Protein AF-A0A9J6GHF0-F1 (afdb_monomer)

Secondary structure (DSSP, 8-state):
-HHHHHHHHHHHHHHHHHHHHHHHH--TT-EEEEE--PPEEEP--TT--GGGGG---EEEEEEEEEEEE-SSTTSEEEEEEEEEE---S--GGGGT-----

Solvent-accessible surface area (backbone atoms only — not comparable to full-atom values): 6331 Å² total; per-residue (Å²): 109,77,66,54,52,52,51,53,53,51,52,53,51,51,52,56,51,51,52,51,52,50,67,73,70,54,47,83,91,42,68,52,74,50,70,46,89,47,70,73,41,69,75,84,65,85,88,61,58,82,73,52,81,77,57,87,64,48,34,33,48,36,47,37,39,36,37,34,52,40,94,53,98,80,41,63,42,78,49,73,54,70,48,79,40,84,57,82,60,91,58,79,59,71,80,75,70,83,79,89,127

Organism: Haemaphysalis longicornis (NCBI:txid44386)

Structure (mmCIF, N/CA/C/O backbone):
data_AF-A0A9J6GHF0-F1
#
_entry.id   AF-A0A9J6GHF0-F1
#
loop_
_atom_site.group_PDB
_atom_site.id
_atom_site.type_symbol
_atom_site.label_atom_id
_atom_site.label_alt_id
_atom_site.label_comp_id
_atom_site.label_asym_id
_atom_site.label_entity_id
_atom_site.label_seq_id
_atom_site.pdbx_PDB_ins_code
_atom_site.Cartn_x
_atom_site.Cartn_y
_atom_site.Cartn_z
_atom_site.occupancy
_atom_site.B_iso_or_equiv
_atom_site.auth_seq_id
_atom_site.auth_comp_id
_atom_site.auth_asym_id
_atom_site.auth_atom_id
_atom_site.pdbx_PDB_model_num
ATOM 1 N N . MET A 1 1 ? -5.905 19.079 -20.091 1.00 61.66 1 MET A N 1
ATOM 2 C CA . MET A 1 1 ? -5.185 19.606 -18.911 1.00 61.66 1 MET A CA 1
ATOM 3 C C . MET A 1 1 ? -6.102 19.956 -17.728 1.00 61.66 1 MET A C 1
ATOM 5 O O . MET A 1 1 ? -6.148 19.181 -16.787 1.00 61.66 1 MET A O 1
ATOM 9 N N . LEU A 1 2 ? -6.887 21.051 -17.722 1.00 68.62 2 LEU A N 1
ATOM 10 C CA . LEU A 1 2 ? -7.695 21.421 -16.530 1.00 68.62 2 LEU A CA 1
ATOM 11 C C . LEU A 1 2 ? -8.866 20.454 -16.230 1.00 68.62 2 LEU A C 1
ATOM 13 O O . LEU A 1 2 ? -9.258 20.279 -15.080 1.00 68.62 2 LEU A O 1
ATOM 17 N N . SER A 1 3 ? -9.440 19.834 -17.263 1.00 74.69 3 SER A N 1
ATOM 18 C CA . SER A 1 3 ? -10.486 18.808 -17.140 1.00 74.69 3 SER A CA 1
ATOM 19 C C . SER A 1 3 ? -9.955 17.504 -16.537 1.00 74.69 3 SER A C 1
ATOM 21 O O . SER A 1 3 ? -10.602 16.930 -15.667 1.00 74.69 3 SER A O 1
ATOM 23 N N . GLU A 1 4 ? -8.755 17.080 -16.931 1.00 80.06 4 GLU A N 1
ATOM 24 C CA . GLU A 1 4 ? -8.095 15.866 -16.427 1.00 80.06 4 GLU A CA 1
ATOM 25 C C . GLU A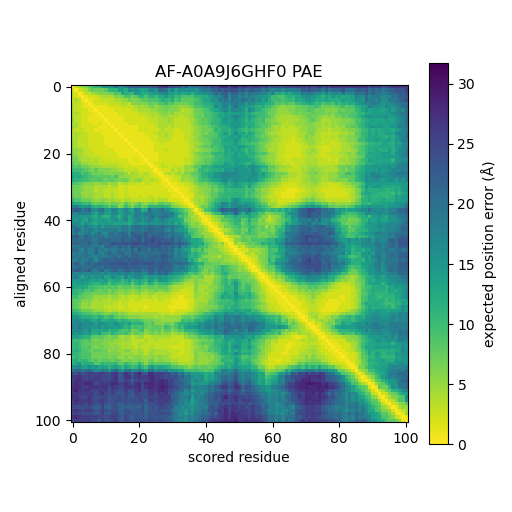 1 4 ? -7.743 15.995 -14.943 1.00 80.06 4 GLU A C 1
ATOM 27 O O . GLU A 1 4 ? -8.002 15.073 -14.172 1.00 80.06 4 GLU A O 1
ATOM 32 N N . LEU A 1 5 ? -7.267 17.168 -14.501 1.00 82.81 5 LEU A N 1
ATOM 33 C CA . LEU A 1 5 ? -7.027 17.424 -13.075 1.00 82.81 5 LEU A CA 1
ATOM 34 C C . LEU A 1 5 ? -8.304 17.317 -12.231 1.00 82.81 5 LEU A C 1
ATOM 36 O O . LEU A 1 5 ? -8.253 16.817 -11.108 1.00 82.81 5 LEU A O 1
ATOM 40 N N . LYS A 1 6 ? -9.456 17.760 -12.753 1.00 86.25 6 LYS A N 1
ATOM 41 C CA . LYS A 1 6 ? -10.742 17.644 -12.042 1.00 86.25 6 LYS A CA 1
ATOM 42 C C . LYS A 1 6 ? -11.159 16.185 -11.874 1.00 86.25 6 LYS A C 1
ATOM 44 O O . LYS A 1 6 ? -11.625 15.815 -10.798 1.00 86.25 6 LYS A O 1
ATOM 49 N N . VAL A 1 7 ? -10.968 15.370 -12.912 1.00 87.56 7 VAL A N 1
ATOM 50 C CA . VAL A 1 7 ? -11.257 13.929 -12.874 1.00 87.56 7 VAL A CA 1
ATOM 51 C C . VAL A 1 7 ? -10.323 13.227 -11.891 1.00 87.56 7 VAL A C 1
ATOM 53 O O . VAL A 1 7 ? -10.803 12.540 -10.992 1.00 87.56 7 VAL A O 1
ATOM 56 N N . HIS A 1 8 ? -9.014 13.471 -11.983 1.00 82.75 8 HIS A N 1
ATOM 57 C CA . HIS A 1 8 ? -8.031 12.908 -11.057 1.00 82.75 8 HIS A CA 1
ATOM 58 C C . HIS A 1 8 ? -8.338 13.282 -9.599 1.00 82.75 8 HIS A C 1
ATOM 60 O O . HIS A 1 8 ? -8.355 12.423 -8.718 1.00 82.75 8 HIS A O 1
ATOM 66 N N . TYR A 1 9 ? -8.651 14.555 -9.338 1.00 88.25 9 TYR A N 1
ATOM 67 C CA . TYR A 1 9 ? -9.021 15.023 -8.004 1.00 88.25 9 TYR A CA 1
ATOM 68 C C . TYR A 1 9 ? -10.286 14.336 -7.477 1.00 88.25 9 TYR A C 1
ATOM 70 O O . TYR A 1 9 ? -10.330 13.920 -6.318 1.00 88.25 9 TYR A O 1
ATOM 78 N N . PHE A 1 10 ? -11.310 14.191 -8.323 1.00 92.31 10 PHE A N 1
ATOM 79 C CA . PHE A 1 10 ? -12.535 13.494 -7.950 1.00 92.31 10 PHE A CA 1
ATOM 80 C C . PHE A 1 10 ? -12.260 12.026 -7.602 1.00 92.31 10 PHE A C 1
ATOM 82 O O . PHE A 1 10 ? -12.651 11.583 -6.523 1.00 92.31 10 PHE A O 1
ATOM 89 N N . ILE A 1 11 ? -11.537 11.301 -8.461 1.00 88.06 11 ILE A N 1
ATOM 90 C CA . ILE A 1 11 ? -11.192 9.885 -8.256 1.00 88.06 11 ILE A CA 1
ATOM 91 C C . ILE A 1 11 ? -10.363 9.709 -6.980 1.00 88.06 11 ILE A C 1
ATOM 93 O O . ILE A 1 11 ? -10.730 8.916 -6.114 1.00 88.06 11 ILE A O 1
ATOM 97 N N . SER A 1 12 ? -9.306 10.506 -6.803 1.00 86.12 12 SER A N 1
ATOM 98 C CA . SER A 1 12 ? -8.460 10.473 -5.603 1.00 86.12 12 SER A CA 1
ATOM 99 C C . SER A 1 12 ? -9.273 10.708 -4.324 1.00 86.12 12 SER A C 1
ATOM 101 O O . SER A 1 12 ? -9.110 9.996 -3.329 1.00 86.12 12 SER A O 1
ATOM 103 N N . LYS A 1 13 ? -10.223 11.651 -4.358 1.00 92.56 13 LYS A N 1
ATOM 104 C CA . LYS A 1 13 ? -11.111 11.923 -3.224 1.00 92.56 13 LYS A CA 1
ATOM 105 C C . LYS A 1 13 ? -12.033 10.741 -2.917 1.00 92.56 13 LYS A C 1
ATOM 107 O O . LYS A 1 13 ? -12.195 10.414 -1.741 1.00 92.56 13 LYS A O 1
ATOM 112 N N . GLN A 1 14 ? -12.603 10.102 -3.939 1.00 93.44 14 GLN A N 1
ATOM 113 C CA . GLN A 1 14 ? -13.441 8.911 -3.763 1.00 93.44 14 GLN A CA 1
ATOM 114 C C . GLN A 1 14 ? -12.632 7.737 -3.202 1.00 93.44 14 GLN A C 1
ATOM 116 O O . GLN A 1 14 ? -13.054 7.114 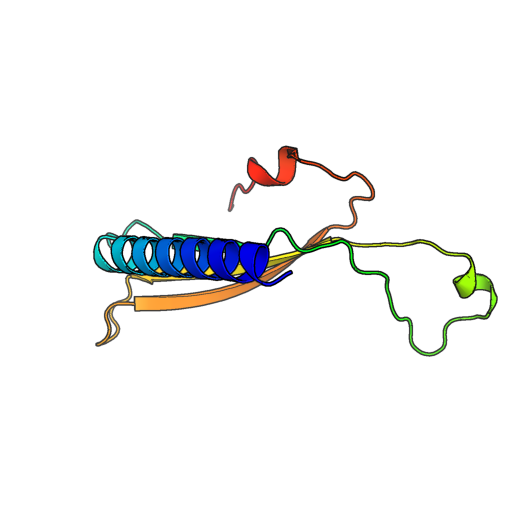-2.228 1.00 93.44 14 GLN A O 1
ATOM 121 N N . HIS A 1 15 ? -11.429 7.492 -3.727 1.00 88.12 15 HIS A N 1
ATOM 122 C CA . HIS A 1 15 ? -10.534 6.443 -3.229 1.00 88.12 15 HIS A CA 1
ATOM 123 C C . HIS A 1 15 ? -10.150 6.683 -1.764 1.00 88.12 15 HIS A C 1
ATOM 125 O O . HIS A 1 15 ? -10.223 5.770 -0.942 1.00 88.12 15 HIS A O 1
ATOM 131 N N . ALA A 1 16 ? -9.826 7.926 -1.396 1.00 90.81 16 ALA A N 1
ATOM 132 C CA . ALA A 1 16 ? -9.509 8.281 -0.015 1.00 90.81 16 ALA A CA 1
ATOM 133 C C . ALA A 1 16 ? -10.709 8.100 0.933 1.00 90.81 16 ALA A C 1
ATOM 135 O O . ALA A 1 16 ? -10.535 7.680 2.078 1.00 90.81 16 ALA A O 1
ATOM 136 N N . GLN A 1 17 ? -11.925 8.421 0.482 1.00 93.75 17 GLN A N 1
ATOM 137 C CA . GLN A 1 17 ? -13.147 8.199 1.262 1.00 93.75 17 GLN A CA 1
ATOM 138 C C . GLN A 1 17 ? -13.430 6.708 1.449 1.00 93.75 17 GLN A C 1
ATOM 140 O O . GLN A 1 17 ? -13.672 6.275 2.576 1.00 93.75 17 GLN A O 1
ATOM 145 N N . HIS A 1 18 ? -13.327 5.923 0.379 1.00 92.69 18 HIS A N 1
ATOM 146 C CA . HIS A 1 18 ? -13.524 4.479 0.426 1.00 92.69 18 HIS A CA 1
ATOM 147 C C . HIS A 1 18 ? -12.504 3.790 1.343 1.00 92.69 18 HIS A C 1
ATOM 149 O O . HIS A 1 18 ? -12.883 3.013 2.215 1.00 92.69 18 HIS A O 1
ATOM 155 N N . LEU A 1 19 ? -11.222 4.156 1.237 1.00 91.62 19 LEU A N 1
ATOM 156 C CA . LEU A 1 19 ? -10.168 3.629 2.104 1.00 91.62 19 LEU A CA 1
ATOM 157 C C . LEU A 1 19 ? -10.421 3.952 3.583 1.00 91.62 19 LEU A C 1
ATOM 159 O O . LEU A 1 19 ? -10.181 3.116 4.452 1.00 91.62 19 LEU A O 1
ATOM 163 N N . ARG A 1 20 ? -10.909 5.157 3.901 1.00 91.50 20 ARG A N 1
ATOM 164 C CA . ARG A 1 20 ? -11.284 5.505 5.283 1.00 91.50 20 ARG A CA 1
ATOM 165 C C . ARG A 1 20 ? -12.431 4.637 5.791 1.00 91.50 20 ARG A C 1
ATOM 167 O O . ARG A 1 20 ? -12.358 4.185 6.927 1.00 91.50 20 ARG A O 1
ATOM 174 N N . ALA A 1 21 ? -13.443 4.397 4.959 1.00 92.38 21 ALA A N 1
ATOM 175 C CA . ALA A 1 21 ? -14.567 3.540 5.319 1.00 92.38 21 ALA A CA 1
ATOM 176 C C . ALA A 1 21 ? -14.108 2.098 5.584 1.00 92.38 21 ALA A C 1
ATOM 178 O O . ALA A 1 21 ? -14.425 1.562 6.640 1.00 92.38 21 ALA A O 1
ATOM 179 N N . LEU A 1 22 ? -13.282 1.528 4.698 1.00 90.88 22 LEU A N 1
ATOM 180 C CA . LEU A 1 22 ? -12.716 0.185 4.867 1.00 90.88 22 LEU A CA 1
ATOM 181 C C . LEU A 1 22 ? -11.927 0.052 6.170 1.00 90.88 22 LEU A C 1
ATOM 183 O O . LEU A 1 22 ? -12.155 -0.880 6.932 1.00 90.88 22 LEU A O 1
ATOM 187 N N . LYS A 1 23 ? -11.038 1.008 6.464 1.00 89.62 23 LYS A N 1
ATOM 188 C CA . LYS A 1 23 ? -10.252 0.990 7.707 1.00 89.62 23 LYS A CA 1
ATOM 189 C C . LYS A 1 23 ? -11.121 1.103 8.959 1.00 89.62 23 LYS A C 1
ATOM 191 O O . LYS A 1 23 ? -10.763 0.534 9.981 1.00 89.62 23 LYS A O 1
ATOM 196 N N . ALA A 1 24 ? -12.238 1.828 8.887 1.00 88.50 24 ALA A N 1
ATOM 197 C CA . ALA A 1 24 ? -13.167 1.974 10.005 1.00 88.50 24 ALA A CA 1
ATOM 198 C C . ALA A 1 24 ? -14.063 0.738 10.212 1.00 88.50 24 ALA A C 1
ATOM 200 O O . ALA A 1 24 ? -14.463 0.473 11.342 1.00 88.50 24 ALA A O 1
ATOM 201 N N . SER A 1 25 ? -14.387 -0.009 9.149 1.00 89.19 25 SER A N 1
ATOM 202 C CA . SER A 1 25 ? -15.241 -1.207 9.214 1.00 89.19 25 SER A CA 1
ATOM 203 C C . SER A 1 25 ? -14.476 -2.527 9.363 1.00 89.19 25 SER A C 1
ATOM 205 O O . SER A 1 25 ? -15.102 -3.573 9.508 1.00 89.19 25 SER A O 1
ATOM 207 N N . MET A 1 26 ? -13.146 -2.495 9.278 1.00 87.56 26 MET A N 1
ATOM 208 C CA . MET A 1 26 ? -12.274 -3.670 9.293 1.00 87.56 26 MET A CA 1
ATOM 209 C C . MET A 1 26 ? -12.291 -4.382 10.651 1.00 87.56 26 MET A C 1
ATOM 211 O O . MET A 1 26 ? -12.098 -3.763 11.700 1.00 87.56 26 MET A O 1
ATOM 215 N N . SER A 1 27 ? -12.486 -5.701 10.637 1.00 85.44 27 SER A N 1
ATOM 216 C CA . SER A 1 27 ? -12.430 -6.529 11.845 1.00 85.44 27 SER A CA 1
ATOM 217 C C . SER A 1 27 ? -10.994 -6.904 12.238 1.00 85.44 27 SER A C 1
ATOM 219 O O . SER A 1 27 ? -10.054 -6.780 11.458 1.00 85.44 27 SER A O 1
ATOM 221 N N . LYS A 1 28 ? -10.809 -7.459 13.446 1.00 85.75 28 LYS A N 1
ATOM 222 C CA . LYS A 1 28 ? -9.492 -7.920 13.935 1.00 85.75 28 LYS A CA 1
ATOM 223 C C . LYS A 1 28 ? -8.845 -9.042 13.112 1.00 85.75 28 LYS A C 1
ATOM 225 O O . LYS A 1 28 ? -7.679 -9.348 13.330 1.00 85.75 28 LYS A O 1
ATOM 230 N N . LYS A 1 29 ? -9.598 -9.685 12.218 1.00 86.50 29 LYS A N 1
ATOM 231 C CA . LYS A 1 29 ? -9.107 -10.771 11.353 1.00 86.50 29 LYS A CA 1
ATOM 232 C C . LYS A 1 29 ? -8.827 -10.310 9.926 1.00 86.50 29 LYS A C 1
ATOM 234 O O . LYS A 1 29 ? -8.440 -11.122 9.095 1.00 86.50 29 LYS A O 1
ATOM 239 N N . GLU A 1 30 ? -9.057 -9.037 9.643 1.00 87.19 30 GLU A N 1
ATOM 240 C CA . GLU A 1 30 ? -8.928 -8.463 8.316 1.00 87.19 30 GLU A CA 1
ATOM 241 C C . GLU A 1 30 ? -7.803 -7.432 8.303 1.00 87.19 30 GLU A C 1
ATOM 243 O O . GLU A 1 30 ? -7.460 -6.823 9.321 1.00 87.19 30 GLU A O 1
ATOM 248 N N . ALA A 1 31 ? -7.230 -7.251 7.121 1.00 90.44 31 ALA A N 1
ATOM 249 C CA . ALA A 1 31 ? -6.243 -6.230 6.841 1.00 90.44 31 ALA A CA 1
ATOM 250 C C . ALA A 1 31 ? -6.585 -5.569 5.504 1.00 90.44 31 ALA A C 1
ATOM 252 O O . ALA A 1 31 ? -7.085 -6.220 4.584 1.00 90.44 31 ALA A O 1
ATOM 253 N N . VAL A 1 32 ? -6.300 -4.278 5.387 1.00 91.50 32 VAL A N 1
ATOM 254 C CA . VAL A 1 32 ? -6.451 -3.518 4.146 1.00 91.50 32 VAL A CA 1
ATOM 255 C C . VAL A 1 32 ? -5.062 -3.264 3.580 1.00 91.50 32 VAL A C 1
ATOM 257 O O . VAL A 1 32 ? -4.303 -2.473 4.137 1.00 91.50 32 VAL A O 1
ATOM 260 N N . ALA A 1 33 ? -4.738 -3.923 2.469 1.00 90.06 33 ALA A N 1
ATOM 261 C CA . ALA A 1 33 ? -3.520 -3.669 1.711 1.00 90.06 33 ALA A CA 1
ATOM 262 C C . ALA A 1 33 ? -3.793 -2.627 0.620 1.00 90.06 33 ALA A C 1
ATOM 264 O O . ALA A 1 33 ? -4.660 -2.810 -0.233 1.00 90.06 33 ALA A O 1
ATOM 265 N N . VAL A 1 34 ? -3.046 -1.530 0.655 1.00 90.19 34 VAL A N 1
ATOM 266 C CA . VAL A 1 34 ? -2.981 -0.536 -0.413 1.00 90.19 34 VAL A CA 1
ATOM 267 C C . VAL A 1 34 ? -1.699 -0.801 -1.180 1.00 90.19 34 VAL A C 1
ATOM 269 O O . VAL A 1 34 ? -0.613 -0.742 -0.609 1.00 90.19 34 VAL A O 1
ATOM 272 N N . MET A 1 35 ? -1.842 -1.120 -2.458 1.00 85.31 35 MET A N 1
ATOM 273 C CA . MET A 1 35 ? -0.726 -1.401 -3.351 1.00 85.31 35 MET A CA 1
ATOM 274 C C . MET A 1 35 ? -0.704 -0.342 -4.439 1.00 85.31 35 MET A C 1
ATOM 276 O O . MET A 1 35 ? -1.764 0.037 -4.945 1.00 85.31 35 MET A O 1
ATOM 280 N N . ASP A 1 36 ? 0.493 0.116 -4.783 1.00 77.62 36 ASP A N 1
ATOM 281 C CA . ASP A 1 36 ? 0.709 0.855 -6.019 1.00 77.62 36 ASP A CA 1
ATOM 282 C C . ASP A 1 36 ? 1.341 -0.096 -7.035 1.00 77.62 36 ASP A C 1
ATOM 284 O O . ASP A 1 36 ? 2.354 -0.747 -6.759 1.00 77.62 36 ASP A O 1
ATOM 288 N N . PHE A 1 37 ? 0.729 -0.208 -8.208 1.00 66.31 37 PHE A N 1
ATOM 289 C CA . PHE A 1 37 ? 1.350 -0.907 -9.326 1.00 66.31 37 PHE A CA 1
ATOM 290 C C . PHE A 1 37 ? 2.276 0.099 -9.988 1.00 66.31 37 PHE A C 1
ATOM 292 O O . PHE A 1 37 ? 1.903 0.752 -10.961 1.00 66.31 37 PHE A O 1
ATOM 299 N N . ALA A 1 38 ? 3.439 0.294 -9.365 1.00 60.53 38 ALA A N 1
ATOM 300 C CA . ALA A 1 38 ? 4.371 1.305 -9.813 1.00 60.53 38 ALA A CA 1
ATOM 301 C C . ALA A 1 38 ? 4.863 1.004 -11.233 1.00 60.53 38 ALA A C 1
ATOM 303 O O . ALA A 1 38 ? 4.940 -0.146 -11.671 1.00 60.53 38 ALA A O 1
ATOM 304 N N . GLU A 1 39 ? 5.200 2.081 -11.931 1.00 56.16 39 GLU A N 1
ATOM 305 C CA . GLU A 1 39 ? 5.881 2.050 -13.217 1.00 56.16 39 GLU A CA 1
ATOM 306 C C . GLU A 1 39 ? 7.238 1.339 -13.104 1.00 56.16 39 GLU A C 1
ATOM 308 O O . GLU A 1 39 ? 7.859 1.296 -12.041 1.00 56.16 39 GLU A O 1
ATOM 313 N N . ASN A 1 40 ? 7.713 0.787 -14.220 1.00 61.88 40 ASN A N 1
ATOM 314 C CA . ASN A 1 40 ? 9.024 0.152 -14.284 1.00 61.88 40 ASN A CA 1
ATOM 315 C C . ASN A 1 40 ? 10.120 1.174 -13.949 1.00 61.88 40 ASN A C 1
ATOM 317 O O . ASN A 1 40 ? 10.180 2.252 -14.550 1.00 61.88 40 ASN A O 1
ATOM 321 N N . TYR A 1 41 ? 11.025 0.818 -13.040 1.00 65.62 41 TYR A N 1
ATOM 322 C CA . TYR A 1 41 ? 12.167 1.653 -12.691 1.00 65.62 41 TYR A CA 1
ATOM 323 C C . TYR A 1 41 ? 13.425 1.147 -13.394 1.00 65.62 41 TYR A C 1
ATOM 325 O O . TYR A 1 41 ? 13.812 -0.014 -13.277 1.00 65.62 41 TYR A O 1
ATOM 333 N N . SER A 1 42 ? 14.104 2.049 -14.103 1.00 65.69 42 SER A N 1
ATOM 334 C CA . SER A 1 42 ? 15.454 1.790 -14.603 1.00 65.69 42 SER A CA 1
ATOM 335 C C . SER A 1 42 ? 16.469 1.958 -13.476 1.00 65.69 42 SER A C 1
ATOM 337 O O . SER A 1 42 ? 16.442 2.946 -12.736 1.00 65.69 42 SER A O 1
ATOM 339 N N . PHE A 1 43 ? 17.411 1.026 -13.374 1.00 65.94 43 PHE A N 1
ATOM 340 C CA . PHE A 1 43 ? 18.484 1.106 -12.390 1.00 65.94 43 PHE A CA 1
ATOM 341 C C . PHE A 1 43 ? 19.428 2.281 -12.660 1.00 65.94 43 PHE A C 1
ATOM 343 O O . PHE A 1 43 ? 19.950 2.434 -13.765 1.00 65.94 43 PHE A O 1
ATOM 350 N N . VAL A 1 44 ? 19.729 3.059 -11.618 1.00 65.69 44 VAL A N 1
ATOM 351 C CA . VAL A 1 44 ? 20.863 3.991 -11.610 1.00 65.69 44 VAL A CA 1
ATOM 352 C C . VAL A 1 44 ? 22.010 3.316 -10.864 1.00 65.69 44 VAL A C 1
ATOM 354 O O . VAL A 1 44 ? 22.009 3.252 -9.637 1.00 65.69 44 VAL A O 1
ATOM 357 N N . ILE A 1 45 ? 22.979 2.781 -11.608 1.00 65.06 45 ILE A N 1
ATOM 358 C CA . ILE A 1 45 ? 24.186 2.176 -11.034 1.00 65.06 45 ILE A CA 1
ATOM 359 C C . ILE A 1 45 ? 25.220 3.280 -10.780 1.00 65.06 45 ILE A C 1
ATOM 361 O O . ILE A 1 45 ? 25.576 4.028 -11.690 1.00 65.06 45 ILE A O 1
ATOM 365 N N . GLN A 1 46 ? 25.714 3.382 -9.546 1.00 56.69 46 GLN A N 1
ATOM 366 C CA . GLN A 1 46 ? 26.873 4.219 -9.223 1.00 56.69 46 GLN A CA 1
ATOM 367 C C . GLN A 1 46 ? 28.145 3.545 -9.778 1.00 56.69 46 GLN A C 1
ATOM 369 O O . GLN A 1 46 ? 28.308 2.340 -9.613 1.00 56.69 46 GLN A O 1
ATOM 374 N N . ASP A 1 47 ? 29.004 4.300 -10.473 1.00 66.31 47 ASP A N 1
ATOM 375 C CA . ASP A 1 47 ? 30.181 3.809 -11.223 1.00 66.31 47 ASP A CA 1
ATOM 376 C C . ASP A 1 47 ? 29.874 2.819 -12.369 1.00 66.31 47 ASP A C 1
ATOM 378 O O . ASP A 1 47 ? 30.631 1.885 -12.645 1.00 66.31 47 ASP A O 1
ATOM 382 N N . ALA A 1 48 ? 28.763 3.029 -13.084 1.00 64.75 48 ALA A N 1
ATOM 383 C CA . ALA A 1 48 ? 28.418 2.218 -14.249 1.00 64.75 48 ALA A CA 1
ATOM 384 C C . ALA A 1 48 ? 29.462 2.36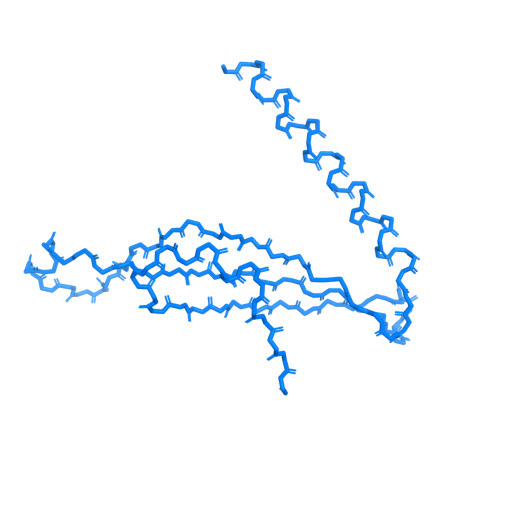6 -15.383 1.00 64.75 48 ALA A C 1
ATOM 386 O O . ALA A 1 48 ? 29.792 3.492 -15.771 1.00 64.75 48 ALA A O 1
ATOM 387 N N . PRO A 1 49 ? 29.962 1.265 -15.980 1.00 74.31 49 PRO A N 1
ATOM 388 C CA . PRO A 1 49 ? 30.803 1.349 -17.171 1.00 74.31 49 PRO A CA 1
ATOM 389 C C . PRO A 1 49 ? 30.010 1.947 -18.344 1.00 74.31 49 PRO A C 1
ATOM 391 O O . PRO A 1 49 ? 28.801 1.754 -18.442 1.00 74.31 49 PRO A O 1
ATOM 394 N N . GLN A 1 50 ? 30.679 2.622 -19.286 1.00 70.50 50 GLN A N 1
ATOM 395 C CA . GLN A 1 50 ? 30.018 3.301 -20.418 1.00 70.50 50 GLN A CA 1
ATOM 396 C C . GLN A 1 50 ? 29.153 2.356 -21.282 1.00 70.50 50 GLN A C 1
ATOM 398 O O . GLN A 1 50 ? 28.194 2.785 -21.919 1.00 70.50 50 GLN A O 1
ATOM 403 N N . SER A 1 51 ? 29.451 1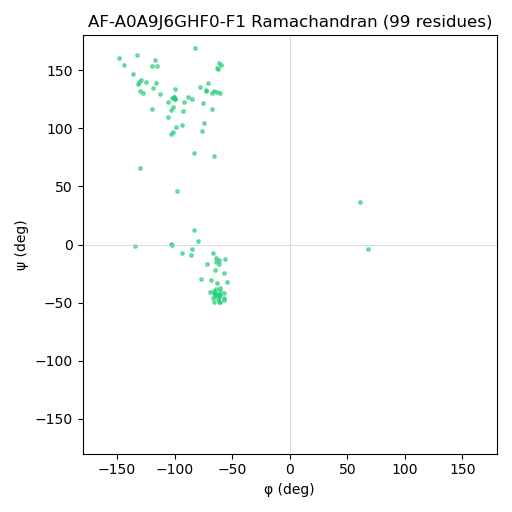.054 -21.278 1.00 71.75 51 SER A N 1
ATOM 404 C CA . SER A 1 51 ? 28.641 0.016 -21.927 1.00 71.75 51 SER A CA 1
ATOM 405 C C . SER A 1 51 ? 27.244 -0.155 -21.314 1.00 71.75 51 SER A C 1
ATOM 407 O O . SER A 1 51 ? 26.342 -0.623 -22.005 1.00 71.75 51 SER A O 1
ATOM 409 N N . TYR A 1 52 ? 27.036 0.261 -20.061 1.00 66.00 52 TYR A N 1
ATOM 410 C CA . TYR A 1 52 ? 25.750 0.187 -19.364 1.00 66.00 52 TYR A CA 1
ATOM 411 C C . TYR A 1 52 ? 24.721 1.197 -19.896 1.00 66.00 52 TYR A C 1
ATOM 413 O O . TYR A 1 52 ? 23.525 1.003 -19.718 1.00 66.00 52 TYR A O 1
ATOM 421 N N . HIS A 1 53 ? 25.149 2.221 -20.645 1.00 64.38 53 HIS A N 1
ATOM 422 C CA . HIS A 1 53 ? 24.230 3.127 -21.346 1.00 64.38 53 HIS A CA 1
ATOM 423 C C . HIS A 1 53 ? 23.349 2.424 -22.396 1.00 64.38 53 HIS A C 1
ATOM 425 O O . HIS A 1 53 ? 22.344 2.991 -22.814 1.00 64.38 53 HIS A O 1
ATOM 431 N N . TRP A 1 54 ? 23.710 1.206 -22.815 1.00 64.81 54 TRP A N 1
ATOM 432 C CA . TRP A 1 54 ? 22.946 0.392 -23.768 1.00 64.81 54 TRP A CA 1
ATOM 433 C C . TRP A 1 54 ? 22.158 -0.746 -23.098 1.00 64.81 54 TRP A C 1
ATOM 435 O O . TRP A 1 54 ? 21.491 -1.518 -23.788 1.00 64.81 54 TRP A O 1
ATOM 445 N N . VAL A 1 55 ? 22.241 -0.869 -21.769 1.00 62.19 55 VAL A N 1
ATOM 446 C CA . VAL A 1 55 ? 21.556 -1.905 -20.990 1.00 62.19 55 VAL A CA 1
ATOM 447 C C . VAL A 1 55 ? 20.206 -1.356 -20.522 1.00 62.19 55 VAL A C 1
ATOM 449 O O . VAL A 1 55 ? 20.148 -0.425 -19.727 1.00 62.19 55 VAL A O 1
ATOM 452 N N . ASN A 1 56 ? 19.113 -1.942 -21.018 1.00 60.06 56 ASN A N 1
ATOM 453 C CA . ASN A 1 56 ? 17.736 -1.573 -20.665 1.00 60.06 56 ASN A CA 1
ATOM 454 C C . ASN A 1 56 ? 17.159 -2.505 -19.589 1.00 60.06 56 ASN A C 1
ATOM 456 O O . ASN A 1 56 ? 16.050 -3.014 -19.739 1.00 60.06 56 ASN A O 1
ATOM 460 N N . THR A 1 57 ? 17.919 -2.783 -18.529 1.00 65.69 57 THR A N 1
ATOM 461 C CA . THR A 1 57 ? 17.376 -3.554 -17.406 1.00 65.69 57 THR A CA 1
ATOM 462 C C . THR A 1 57 ? 16.453 -2.648 -16.598 1.00 65.69 57 THR A C 1
ATOM 464 O O . THR A 1 57 ? 16.873 -1.589 -16.122 1.00 65.69 57 THR A O 1
ATOM 467 N N . GLN A 1 58 ? 15.196 -3.058 -16.473 1.00 64.75 58 GLN A N 1
ATOM 468 C CA . GLN A 1 58 ? 14.183 -2.407 -15.654 1.00 64.75 58 GLN A CA 1
ATOM 469 C C . GLN A 1 58 ? 13.610 -3.439 -14.695 1.00 64.75 58 GLN A C 1
ATOM 471 O O . GLN A 1 58 ? 13.343 -4.559 -15.122 1.00 64.75 58 GLN A O 1
ATOM 476 N N . ASP A 1 59 ? 13.380 -3.021 -13.456 1.00 67.81 59 ASP A N 1
ATOM 477 C CA . ASP A 1 59 ? 12.678 -3.819 -12.453 1.00 67.81 59 ASP A CA 1
ATOM 478 C C . ASP A 1 59 ? 11.420 -3.087 -12.001 1.00 67.81 59 ASP A C 1
ATOM 480 O O . ASP A 1 59 ? 11.332 -1.851 -12.035 1.00 67.81 59 ASP A O 1
ATOM 484 N N . ILE A 1 60 ? 10.439 -3.860 -11.548 1.00 70.88 60 ILE A N 1
ATOM 485 C CA . ILE A 1 60 ? 9.188 -3.319 -11.031 1.00 70.88 60 ILE A CA 1
ATOM 486 C C . ILE A 1 60 ? 9.261 -3.306 -9.507 1.00 70.88 60 ILE A C 1
ATOM 488 O O . ILE A 1 60 ? 9.518 -4.327 -8.864 1.00 70.88 60 ILE A O 1
ATOM 492 N N . ILE A 1 61 ? 9.039 -2.132 -8.917 1.00 75.38 61 ILE A N 1
ATOM 493 C CA . ILE A 1 61 ? 8.976 -1.962 -7.464 1.00 75.38 61 ILE A CA 1
ATOM 494 C C . ILE A 1 61 ? 7.510 -1.823 -7.075 1.00 75.38 61 ILE A C 1
ATOM 496 O O . ILE A 1 61 ? 6.873 -0.837 -7.414 1.00 75.38 61 ILE A O 1
ATOM 500 N N . HIS A 1 62 ? 6.980 -2.768 -6.311 1.00 79.00 62 HIS A N 1
ATOM 501 C CA . HIS A 1 62 ? 5.610 -2.726 -5.805 1.00 79.00 62 HIS A CA 1
ATOM 502 C C . HIS A 1 62 ? 5.604 -2.280 -4.341 1.00 79.00 62 HIS A C 1
ATOM 504 O O . HIS A 1 62 ? 5.841 -3.110 -3.455 1.00 79.00 62 HIS A O 1
ATOM 510 N N . PRO A 1 63 ? 5.367 -0.990 -4.039 1.00 82.94 63 PRO A N 1
ATOM 511 C CA . PRO A 1 63 ? 5.175 -0.550 -2.667 1.00 82.94 63 PRO A CA 1
ATOM 512 C C . PRO A 1 63 ? 3.803 -1.008 -2.160 1.00 82.94 63 PRO A C 1
ATOM 514 O O . PRO A 1 63 ? 2.771 -0.840 -2.816 1.00 82.94 63 PRO A O 1
ATOM 517 N N . ILE A 1 64 ? 3.798 -1.576 -0.958 1.00 87.25 64 ILE A N 1
ATOM 518 C CA . ILE A 1 64 ? 2.613 -2.110 -0.293 1.00 87.25 64 ILE A CA 1
ATOM 519 C C . ILE A 1 64 ? 2.522 -1.498 1.103 1.00 87.25 64 ILE A C 1
ATOM 521 O O . ILE A 1 64 ? 3.479 -1.515 1.880 1.00 87.25 64 ILE A O 1
ATOM 525 N N . VAL A 1 65 ? 1.344 -0.975 1.440 1.00 91.12 65 VAL A N 1
ATOM 526 C CA . VAL A 1 65 ? 1.001 -0.473 2.774 1.00 91.12 65 VAL A CA 1
ATOM 527 C C . VAL A 1 65 ? -0.173 -1.277 3.311 1.00 91.12 65 VAL A C 1
ATOM 529 O O . VAL A 1 65 ? -1.272 -1.225 2.768 1.00 91.12 65 VAL A O 1
ATOM 532 N N . VAL A 1 66 ? 0.044 -2.007 4.398 1.00 91.88 66 VAL A N 1
ATOM 533 C CA . VAL A 1 66 ? -0.963 -2.842 5.052 1.00 91.88 66 VAL A CA 1
ATOM 534 C C . VAL A 1 66 ? -1.433 -2.172 6.335 1.00 91.88 66 VAL A C 1
ATOM 536 O O . VAL A 1 66 ? -0.646 -1.906 7.243 1.00 91.88 66 VAL A O 1
ATOM 539 N N . TYR A 1 67 ? -2.736 -1.931 6.422 1.00 92.62 67 TYR A N 1
ATOM 540 C CA . TYR A 1 67 ? -3.425 -1.501 7.631 1.00 92.62 67 TYR A CA 1
ATOM 541 C C . TYR A 1 67 ? -4.096 -2.701 8.292 1.00 92.62 67 TYR A C 1
ATOM 543 O O . TYR A 1 67 ? -4.778 -3.465 7.615 1.00 92.62 67 TYR A O 1
ATOM 551 N N . TYR A 1 68 ? -3.943 -2.854 9.602 1.00 91.25 68 TYR A N 1
ATOM 552 C CA . TYR A 1 68 ? -4.557 -3.945 10.362 1.00 91.25 68 TYR A CA 1
ATOM 553 C C . TYR A 1 68 ? -4.991 -3.459 11.744 1.00 91.25 68 TYR A C 1
ATOM 555 O O . TYR A 1 68 ? -4.463 -2.473 12.266 1.00 91.25 68 TYR A O 1
ATOM 563 N N . ALA A 1 69 ? -5.982 -4.127 12.331 1.00 88.38 69 ALA A N 1
ATOM 564 C CA . ALA A 1 69 ? -6.455 -3.770 13.661 1.00 88.38 69 ALA A CA 1
ATOM 565 C C . ALA A 1 69 ? -5.415 -4.158 14.720 1.00 88.38 69 ALA A C 1
ATOM 567 O O . ALA A 1 69 ? -4.829 -5.239 14.664 1.00 88.38 69 ALA A O 1
ATOM 568 N N . SER A 1 70 ? -5.209 -3.288 15.703 1.00 84.12 70 SER A N 1
ATOM 569 C CA . SER A 1 70 ? -4.231 -3.476 16.777 1.00 84.12 70 SER A CA 1
ATOM 570 C C . SER A 1 70 ? -4.854 -3.179 18.136 1.00 84.12 70 SER A C 1
ATOM 572 O O . SER A 1 70 ? -5.900 -2.541 18.224 1.00 84.12 70 SER A O 1
ATOM 574 N N . GLU A 1 71 ? -4.205 -3.631 19.206 1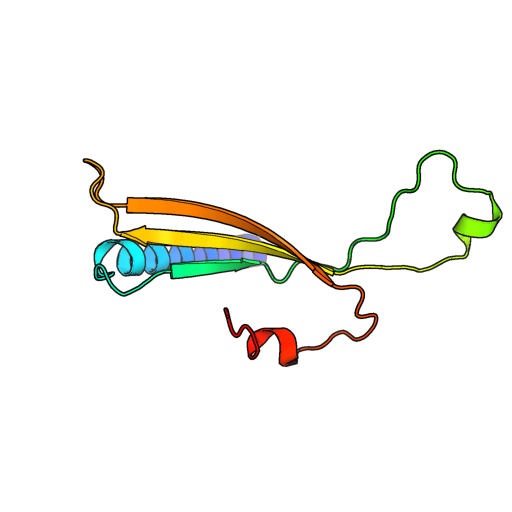.00 81.19 71 GLU A N 1
ATOM 575 C CA . GLU A 1 71 ? -4.595 -3.325 20.589 1.00 81.19 71 GLU A CA 1
ATOM 576 C C . GLU A 1 71 ? -4.139 -1.929 21.051 1.00 81.19 71 GLU A C 1
ATOM 578 O O . GLU A 1 71 ? -4.363 -1.544 22.195 1.00 81.19 71 GLU A O 1
ATOM 583 N N . ASN A 1 72 ? -3.521 -1.153 20.156 1.00 79.50 72 ASN A N 1
ATOM 584 C CA . ASN A 1 72 ? -3.139 0.232 20.408 1.00 79.50 72 ASN A CA 1
ATOM 585 C C . ASN A 1 72 ? -4.367 1.118 20.711 1.00 79.50 72 ASN A C 1
ATOM 587 O O . ASN A 1 72 ? -5.464 0.817 20.238 1.00 79.50 72 ASN A O 1
ATOM 591 N N . PRO A 1 73 ? -4.192 2.256 21.413 1.00 73.50 73 PRO A N 1
ATOM 592 C CA . PRO A 1 73 ? -5.284 3.184 21.735 1.00 73.50 73 PRO A CA 1
ATOM 593 C C . PRO A 1 73 ? -6.075 3.660 20.507 1.00 73.50 73 PRO A C 1
ATOM 595 O O . PRO A 1 73 ? -7.284 3.854 20.587 1.00 73.50 73 PRO A O 1
ATOM 598 N N . ASP A 1 74 ? -5.396 3.787 19.365 1.00 77.31 74 ASP A N 1
ATOM 599 C CA . ASP A 1 74 ? -5.983 4.214 18.091 1.00 77.31 74 ASP A CA 1
ATOM 600 C C . ASP A 1 74 ? -6.633 3.061 17.299 1.00 77.31 74 ASP A C 1
ATOM 602 O O . ASP A 1 74 ? -7.197 3.279 16.227 1.00 77.31 74 ASP A O 1
ATOM 606 N N . GLY A 1 75 ? -6.533 1.817 17.786 1.00 81.25 75 GLY A N 1
ATOM 607 C CA . GLY A 1 75 ? -7.146 0.617 17.201 1.00 81.25 75 GLY A CA 1
ATOM 608 C C . GLY A 1 75 ? -6.584 0.169 15.844 1.00 81.25 75 GLY A C 1
ATOM 609 O O . GLY A 1 75 ? -6.986 -0.877 15.335 1.00 81.25 75 GLY A O 1
ATOM 610 N N . LEU A 1 76 ? -5.647 0.921 15.259 1.00 87.62 76 LEU A N 1
ATOM 611 C CA . LEU A 1 76 ? -5.107 0.708 13.918 1.00 87.62 76 LEU A CA 1
ATOM 612 C C . LEU A 1 76 ? -3.575 0.705 13.942 1.00 87.62 76 LEU A C 1
ATOM 614 O O . LEU A 1 76 ? -2.950 1.616 14.482 1.00 87.62 76 LEU A O 1
ATOM 618 N N . SER A 1 77 ? -2.976 -0.289 13.299 1.00 90.75 77 SER A N 1
ATOM 619 C CA . SER A 1 77 ? -1.543 -0.348 13.020 1.00 90.75 77 SER A CA 1
ATOM 620 C C . SER A 1 77 ? -1.282 -0.348 11.518 1.00 90.75 77 SER A C 1
ATOM 622 O O . SER A 1 77 ? -2.152 -0.686 10.710 1.00 90.75 77 SER A O 1
ATOM 624 N N . VAL A 1 78 ? -0.062 0.039 11.149 1.00 91.75 78 VAL A N 1
ATOM 625 C CA . VAL A 1 78 ? 0.401 0.095 9.763 1.00 91.75 78 VAL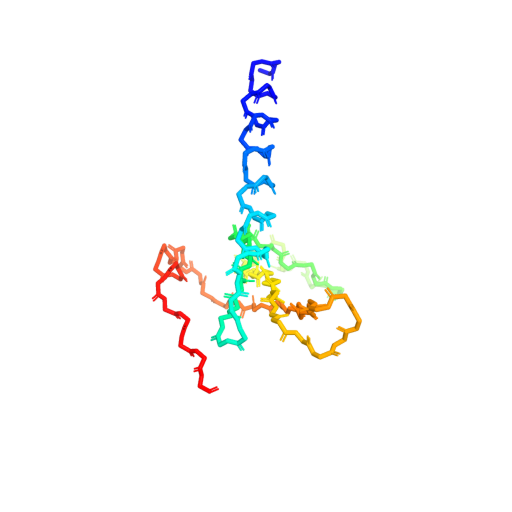 A CA 1
ATOM 626 C C . VAL A 1 78 ? 1.728 -0.641 9.615 1.00 91.75 78 VAL A C 1
ATOM 628 O O . VAL A 1 78 ? 2.590 -0.573 10.489 1.00 91.75 78 VAL A O 1
ATOM 631 N N . MET A 1 79 ? 1.884 -1.342 8.499 1.00 91.38 79 MET A N 1
ATOM 632 C CA . MET A 1 79 ? 3.136 -1.931 8.039 1.00 91.38 79 MET A CA 1
ATOM 633 C C . MET A 1 79 ? 3.331 -1.545 6.576 1.00 91.38 79 MET A C 1
ATOM 635 O O . MET A 1 79 ? 2.372 -1.557 5.810 1.00 91.38 79 MET A O 1
ATOM 639 N N . SER A 1 80 ? 4.553 -1.213 6.175 1.00 90.19 80 SER A N 1
ATOM 640 C CA . SER A 1 80 ? 4.874 -0.941 4.774 1.00 90.19 80 SER A CA 1
ATOM 641 C C . SER A 1 80 ? 6.116 -1.700 4.346 1.00 90.19 80 SER A C 1
ATOM 643 O O . SER A 1 80 ? 7.099 -1.742 5.086 1.00 90.19 80 SER A O 1
ATOM 645 N N . PHE A 1 81 ? 6.077 -2.257 3.145 1.00 85.38 81 PHE A N 1
ATOM 646 C CA . PHE A 1 81 ? 7.198 -2.946 2.522 1.00 85.38 81 PHE A CA 1
ATOM 647 C C . PHE A 1 81 ? 7.126 -2.765 1.008 1.00 85.38 81 PHE A C 1
ATOM 649 O O . PHE A 1 81 ? 6.074 -2.439 0.463 1.00 85.38 81 PHE A O 1
ATOM 656 N N . SER A 1 82 ? 8.252 -2.977 0.336 1.00 82.38 82 SER A N 1
ATOM 657 C CA . SER A 1 82 ? 8.326 -2.950 -1.121 1.00 82.38 82 SER A CA 1
ATOM 658 C C . SER A 1 82 ? 8.771 -4.311 -1.617 1.00 82.38 82 SER A C 1
ATOM 660 O O . SER A 1 82 ? 9.714 -4.890 -1.075 1.00 82.38 82 SER A O 1
ATOM 662 N N . VAL A 1 83 ? 8.095 -4.812 -2.642 1.00 78.94 83 VAL A N 1
ATOM 663 C CA . VAL A 1 83 ? 8.495 -6.029 -3.349 1.00 78.94 83 VAL A CA 1
ATOM 664 C C . VAL A 1 83 ? 9.197 -5.607 -4.631 1.00 78.94 83 VAL A C 1
ATOM 666 O O . VAL A 1 83 ? 8.655 -4.807 -5.386 1.00 78.94 83 VAL A O 1
ATOM 669 N N . ILE A 1 84 ? 10.405 -6.117 -4.855 1.00 76.00 84 ILE A N 1
ATOM 670 C CA . ILE A 1 84 ? 11.144 -5.917 -6.105 1.00 76.00 84 ILE A CA 1
ATOM 671 C C . ILE A 1 84 ? 10.946 -7.180 -6.936 1.00 76.00 84 ILE A C 1
ATOM 673 O O . ILE A 1 84 ? 11.189 -8.280 -6.434 1.00 76.00 84 ILE A O 1
ATOM 677 N N . SER A 1 85 ? 10.464 -7.023 -8.164 1.00 70.06 85 SER A N 1
ATOM 678 C CA . SER A 1 85 ? 10.342 -8.110 -9.131 1.00 70.06 85 SER A CA 1
ATOM 679 C C . SER A 1 85 ? 11.313 -7.880 -10.285 1.00 70.06 85 SER A C 1
ATOM 681 O O . SER A 1 85 ? 11.314 -6.806 -10.884 1.00 70.06 85 SER A O 1
ATOM 683 N N . ASP A 1 86 ? 12.087 -8.921 -10.595 1.00 61.97 86 ASP A N 1
ATOM 684 C CA . ASP A 1 86 ? 13.010 -9.038 -11.733 1.00 61.97 86 ASP A CA 1
ATOM 685 C C . ASP A 1 86 ? 12.300 -9.478 -13.033 1.00 61.97 86 ASP A C 1
ATOM 687 O O . ASP A 1 86 ? 12.927 -9.869 -14.021 1.00 61.97 86 ASP A O 1
ATOM 691 N N . GLY A 1 87 ? 10.963 -9.446 -13.040 1.00 54.50 87 GLY A N 1
ATOM 692 C CA . GLY A 1 87 ? 10.141 -9.840 -14.175 1.00 54.50 87 GLY A CA 1
ATOM 693 C C . GLY A 1 87 ? 10.160 -8.791 -15.286 1.00 54.50 87 GLY A C 1
ATOM 694 O O . GLY A 1 87 ? 9.455 -7.792 -15.210 1.00 54.50 87 GLY A O 1
ATOM 695 N N . LEU A 1 88 ? 10.898 -9.064 -16.368 1.00 50.25 88 LEU A N 1
ATOM 696 C CA . LEU A 1 88 ? 10.857 -8.302 -17.632 1.00 50.25 88 LEU A CA 1
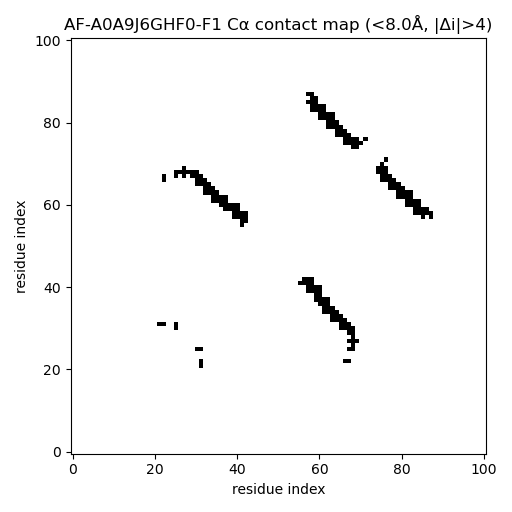ATOM 697 C C . LEU A 1 88 ? 9.515 -8.415 -18.382 1.00 50.25 88 LEU A C 1
ATOM 699 O O . LEU A 1 88 ? 9.303 -7.749 -19.397 1.00 50.25 88 LEU A O 1
ATOM 703 N N . GLU A 1 89 ? 8.612 -9.275 -17.918 1.00 47.25 89 GLU A N 1
ATOM 704 C CA . GLU A 1 89 ? 7.256 -9.356 -18.437 1.00 47.25 89 GLU A CA 1
ATOM 705 C C . GLU A 1 89 ? 6.377 -8.370 -17.664 1.00 47.25 89 GLU A C 1
ATOM 707 O O . GLU A 1 89 ? 6.318 -8.397 -16.438 1.00 47.25 89 GLU A O 1
ATOM 712 N N . HIS A 1 90 ? 5.654 -7.498 -18.373 1.00 46.31 90 HIS A N 1
ATOM 713 C CA . HIS A 1 90 ? 4.528 -6.761 -17.797 1.00 46.31 90 HIS A CA 1
ATOM 714 C C . HIS A 1 90 ? 3.417 -7.761 -17.450 1.00 46.31 90 HIS A C 1
ATOM 716 O O . HIS A 1 90 ? 2.423 -7.905 -18.169 1.00 46.31 90 HIS A O 1
ATOM 722 N N . ILE A 1 91 ? 3.598 -8.499 -16.358 1.00 44.25 91 ILE A N 1
ATOM 723 C CA . ILE A 1 91 ? 2.634 -9.490 -15.918 1.00 44.25 91 ILE A CA 1
ATOM 724 C C . ILE A 1 91 ? 1.481 -8.723 -15.272 1.00 44.25 91 ILE A C 1
ATOM 726 O O . ILE A 1 91 ? 1.493 -8.367 -14.096 1.00 44.25 91 ILE A O 1
ATOM 730 N N . THR A 1 92 ? 0.434 -8.507 -16.065 1.00 45.88 92 THR A N 1
ATOM 731 C CA . THR A 1 92 ? -0.881 -8.026 -15.601 1.00 45.88 92 THR A CA 1
ATOM 732 C C . THR A 1 92 ? -1.470 -8.958 -14.515 1.00 45.88 92 THR A C 1
ATOM 734 O O . THR A 1 92 ? -2.410 -8.603 -13.811 1.00 45.88 92 THR A O 1
ATOM 737 N N . GLU A 1 93 ? -0.885 -10.145 -14.334 1.00 42.34 93 GLU A N 1
ATOM 738 C CA . GLU A 1 93 ? -1.259 -11.198 -13.382 1.00 42.34 93 GLU A CA 1
ATOM 739 C C . GLU A 1 93 ? -0.651 -11.041 -11.975 1.00 42.34 93 GLU A C 1
ATOM 741 O O . GLU A 1 93 ? -1.122 -11.707 -11.049 1.00 42.34 93 GLU A O 1
ATOM 746 N N . LEU A 1 94 ? 0.292 -10.110 -11.738 1.00 42.84 94 LEU A N 1
ATOM 747 C CA . LEU A 1 94 ? 0.690 -9.780 -10.355 1.00 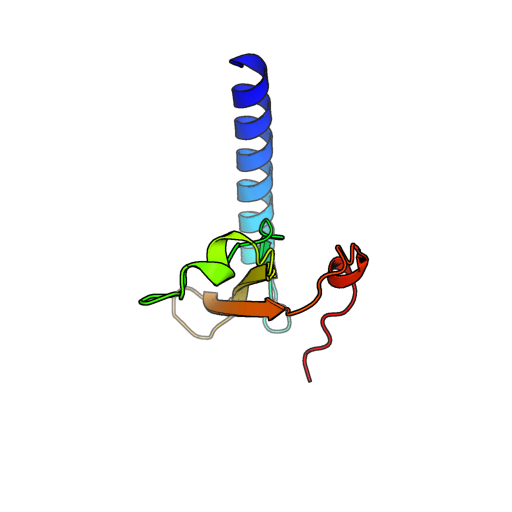42.84 94 LEU A CA 1
ATOM 748 C C . LEU A 1 94 ? -0.481 -9.170 -9.553 1.00 42.84 94 LEU A C 1
ATOM 750 O O . LEU A 1 94 ? -0.473 -9.154 -8.324 1.00 42.84 94 LEU A O 1
ATOM 754 N N . CYS A 1 95 ? -1.538 -8.743 -10.252 1.00 41.25 95 CYS A N 1
ATOM 755 C CA . CYS A 1 95 ? -2.823 -8.360 -9.677 1.00 41.25 95 CYS A CA 1
ATOM 756 C C . CYS A 1 95 ? -3.572 -9.508 -8.969 1.00 41.25 95 CYS A C 1
ATOM 758 O O . CYS A 1 95 ? -4.556 -9.219 -8.289 1.00 41.25 95 CYS A O 1
ATOM 760 N N . GLN A 1 96 ? -3.179 -10.787 -9.106 1.00 39.50 96 GLN A N 1
ATOM 761 C CA . GLN A 1 96 ? -3.970 -11.912 -8.569 1.00 39.50 96 GLN A CA 1
ATOM 762 C C . GLN A 1 96 ? -3.203 -13.004 -7.804 1.00 39.50 96 GLN A C 1
ATOM 764 O O . GLN A 1 96 ? -3.850 -13.908 -7.276 1.00 39.50 96 GLN A O 1
ATOM 769 N N . HIS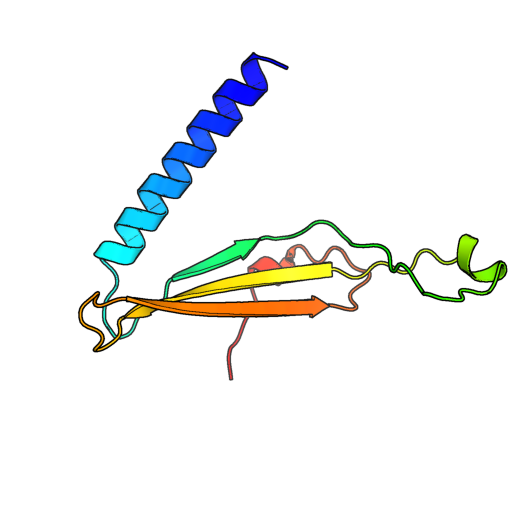 A 1 97 ? -1.875 -12.938 -7.660 1.00 36.84 97 HIS A N 1
ATOM 770 C CA . HIS A 1 97 ? -1.127 -13.993 -6.958 1.00 36.84 97 HIS A CA 1
ATOM 771 C C . HIS A 1 97 ? -0.171 -13.471 -5.876 1.00 36.84 97 HIS A C 1
ATOM 773 O O . HIS A 1 97 ? 1.038 -13.659 -5.944 1.00 36.84 97 HIS A O 1
ATOM 779 N N . PHE A 1 98 ? -0.724 -12.874 -4.818 1.00 38.94 98 PHE A N 1
ATOM 780 C CA . PHE A 1 98 ? -0.022 -12.742 -3.539 1.00 38.94 98 PHE A CA 1
ATOM 781 C C . PHE A 1 98 ? -0.568 -13.780 -2.556 1.00 38.94 98 PHE A C 1
ATOM 783 O O . PHE A 1 98 ? -1.577 -13.558 -1.892 1.00 38.94 98 PHE A O 1
ATOM 790 N N . THR A 1 99 ? 0.102 -14.930 -2.456 1.00 28.36 99 THR A N 1
ATOM 791 C CA . THR A 1 99 ? -0.098 -15.851 -1.330 1.00 28.36 99 THR A CA 1
ATOM 792 C C . THR A 1 99 ? 0.957 -15.526 -0.278 1.00 28.36 99 THR A C 1
ATOM 794 O O . THR A 1 99 ? 2.118 -15.890 -0.446 1.00 28.36 99 THR A O 1
ATOM 797 N N . MET A 1 100 ? 0.575 -14.833 0.800 1.00 29.08 100 MET A N 1
ATOM 798 C CA . MET A 1 100 ? 1.423 -14.779 1.995 1.00 29.08 100 MET A CA 1
ATOM 799 C C . MET A 1 100 ? 1.449 -16.183 2.615 1.00 29.08 100 MET A C 1
ATOM 801 O O . MET A 1 100 ? 0.398 -16.707 2.990 1.00 29.08 100 MET A O 1
ATOM 805 N N . ARG A 1 101 ? 2.632 -16.801 2.658 1.00 28.34 101 ARG A N 1
ATOM 806 C CA . ARG A 1 101 ? 2.922 -17.992 3.466 1.00 28.34 101 ARG A CA 1
ATOM 807 C C . ARG A 1 101 ? 3.573 -17.583 4.775 1.00 28.34 101 ARG A C 1
ATOM 809 O O . ARG A 1 101 ? 4.368 -16.620 4.738 1.00 28.34 101 ARG A O 1
#

Radius of gyration: 18.54 Å; Cα contacts (8 Å, |Δi|>4): 109; chains: 1; bounding box: 46×39×46 Å

Mean predicted aligned error: 11.43 Å

Foldseek 3Di:
DVVVVVVVVVVVVVVVVVVVVCLVPDDQVDKDKDKDFDDWDDDDDDPDDPVCVPPRQTKTKIKIKIWHADPDPVRIDIDIDIDIGSDPDPPPCVVPDDDDD

pLDDT: mean 73.91, std 17.42, range [28.34, 93.75]

Sequence (101 aa):
MLSELKVHYFISKQHAQHLRALKASMSKKEAVAVMDFAENYSFVIQDAPQSYHWVNTQDIIHPIVVYYASENPDGLSVMSFSVISDGLEHITELCQHFTMR

Nearest PDB structures (foldseek):
  7s01-assembly1_c  TM=3.500E-01  e=2.185E+00  Bacillus phage AR9
  5fs4-assembly1_A  TM=3.759E-01  e=9.808E-01  Acinetobacter phage AP205
  9hau-assembly1_AA  TM=3.420E-01  e=3.577E+00  Leviviridae sp.
  7dsz-assembly1_A  TM=2.658E-01  e=7.493E+00  Akkermansia muciniphila